Protein AF-A0A7C5S9P2-F1 (afdb_monomer_lite)

Structure (mmCIF, N/CA/C/O backbone):
data_AF-A0A7C5S9P2-F1
#
_entry.id   AF-A0A7C5S9P2-F1
#
loop_
_atom_site.group_PDB
_atom_site.id
_atom_site.type_symbol
_atom_site.label_atom_id
_atom_site.label_alt_id
_atom_site.label_comp_id
_atom_site.label_asym_id
_atom_site.label_entity_id
_atom_site.label_seq_id
_atom_site.pdbx_PDB_ins_code
_atom_site.Cartn_x
_atom_site.Cartn_y
_atom_site.Cartn_z
_atom_site.occupancy
_atom_site.B_iso_or_equiv
_atom_site.auth_seq_id
_atom_site.auth_comp_id
_atom_site.auth_asym_id
_atom_site.auth_atom_id
_atom_site.pdbx_PDB_model_num
ATOM 1 N N . MET A 1 1 ? -2.917 4.988 -31.293 1.00 49.34 1 MET A N 1
ATOM 2 C CA . MET A 1 1 ? -3.150 5.296 -29.865 1.00 49.34 1 MET A CA 1
ATOM 3 C C . MET A 1 1 ? -1.834 5.055 -29.136 1.00 49.34 1 MET A C 1
ATOM 5 O O . MET A 1 1 ? -1.446 3.907 -28.989 1.00 49.34 1 MET A O 1
ATOM 9 N N . VAL A 1 2 ? -1.073 6.107 -28.823 1.00 52.41 2 VAL A N 1
ATOM 10 C CA . VAL A 1 2 ? 0.253 5.965 -28.193 1.00 52.41 2 VAL A CA 1
ATOM 11 C C . VAL A 1 2 ? 0.048 5.823 -26.689 1.00 52.41 2 VAL A C 1
ATOM 13 O O . VAL A 1 2 ? -0.567 6.688 -26.068 1.00 52.41 2 VAL A O 1
ATOM 16 N N . HIS A 1 3 ? 0.516 4.721 -26.109 1.00 57.84 3 HIS A N 1
ATOM 17 C CA . HIS A 1 3 ? 0.533 4.546 -24.660 1.00 57.84 3 HIS A CA 1
ATOM 18 C C . HIS A 1 3 ? 1.627 5.467 -24.103 1.00 57.84 3 HIS A C 1
ATOM 20 O O . HIS A 1 3 ? 2.812 5.162 -24.210 1.00 57.84 3 HIS A O 1
ATOM 26 N N . LEU A 1 4 ? 1.248 6.647 -23.603 1.00 77.56 4 LEU A N 1
ATOM 27 C CA . LEU A 1 4 ? 2.201 7.562 -22.982 1.00 77.56 4 LEU A CA 1
ATOM 28 C C . LEU A 1 4 ? 2.577 6.999 -21.608 1.00 77.56 4 LEU A C 1
ATOM 30 O O . LEU A 1 4 ? 1.764 7.036 -20.681 1.00 77.56 4 LEU A O 1
ATOM 34 N N . GLU A 1 5 ? 3.796 6.479 -21.476 1.00 83.38 5 GLU A N 1
ATOM 35 C CA . GLU A 1 5 ? 4.324 6.057 -20.182 1.00 83.38 5 GLU A CA 1
ATOM 36 C C . GLU A 1 5 ? 4.563 7.298 -19.315 1.00 83.38 5 GLU A C 1
ATOM 38 O O . GLU A 1 5 ? 5.393 8.152 -19.622 1.00 83.38 5 GLU A O 1
ATOM 43 N N . ARG A 1 6 ? 3.772 7.433 -18.247 1.00 87.56 6 ARG A N 1
ATOM 44 C CA . ARG A 1 6 ? 3.820 8.592 -17.340 1.00 87.56 6 ARG A CA 1
ATOM 45 C C . ARG A 1 6 ? 4.616 8.308 -16.071 1.00 87.56 6 ARG A C 1
ATOM 47 O O . ARG A 1 6 ? 4.803 9.221 -15.265 1.00 87.56 6 ARG A O 1
ATOM 54 N N . ARG A 1 7 ? 5.016 7.057 -15.825 1.00 83.00 7 ARG A N 1
ATOM 55 C CA . ARG A 1 7 ? 5.729 6.681 -14.603 1.00 83.00 7 ARG A CA 1
ATOM 56 C C . ARG A 1 7 ? 7.226 6.849 -14.805 1.00 83.00 7 ARG A C 1
ATOM 58 O O . ARG A 1 7 ? 7.786 6.406 -15.797 1.00 83.00 7 ARG A O 1
ATOM 65 N N . LYS A 1 8 ? 7.867 7.466 -13.812 1.00 85.56 8 LYS A N 1
ATOM 66 C CA . LYS A 1 8 ? 9.327 7.584 -13.748 1.00 85.56 8 LYS A CA 1
ATOM 67 C C . LYS A 1 8 ? 9.998 6.234 -13.482 1.00 85.56 8 LYS A C 1
ATOM 69 O O . LYS A 1 8 ? 11.058 5.968 -14.031 1.00 85.56 8 LYS A O 1
ATOM 74 N N . ASP A 1 9 ? 9.378 5.410 -12.639 1.00 84.88 9 ASP A N 1
ATOM 75 C CA . ASP A 1 9 ? 9.919 4.120 -12.225 1.00 84.88 9 ASP A CA 1
ATOM 76 C C . ASP A 1 9 ? 9.045 2.973 -12.738 1.00 84.88 9 ASP A C 1
ATOM 78 O O . ASP A 1 9 ? 7.809 3.019 -12.648 1.00 84.88 9 ASP A O 1
ATOM 82 N N . ALA A 1 10 ? 9.707 1.918 -13.216 1.00 88.06 10 ALA A N 1
ATOM 83 C CA . ALA A 1 10 ? 9.072 0.631 -13.454 1.00 88.06 10 ALA A CA 1
ATOM 84 C C . ALA A 1 10 ? 8.526 0.056 -12.138 1.00 88.06 10 ALA A C 1
ATOM 86 O O . ALA A 1 10 ? 8.987 0.395 -11.044 1.00 88.06 10 ALA A O 1
ATOM 87 N N . ARG A 1 11 ? 7.513 -0.807 -12.245 1.00 89.25 11 ARG A N 1
ATOM 88 C CA . ARG A 1 11 ? 6.921 -1.478 -11.088 1.00 89.25 11 ARG A CA 1
ATOM 89 C C . ARG A 1 11 ? 7.045 -2.979 -11.226 1.00 89.25 11 ARG A C 1
ATOM 91 O O . ARG A 1 11 ? 6.656 -3.532 -12.250 1.00 89.25 11 ARG A O 1
ATOM 98 N N . GLU A 1 12 ? 7.4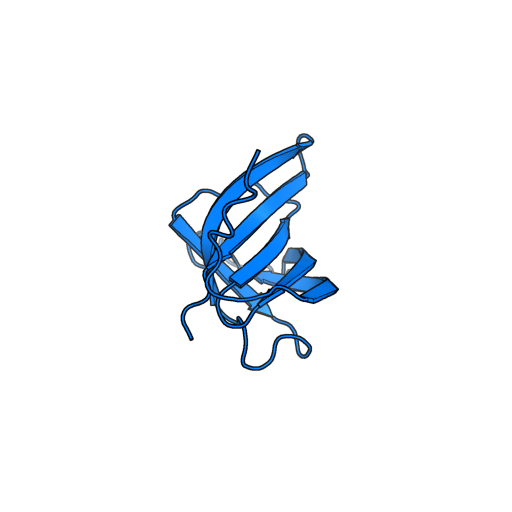94 -3.613 -10.160 1.00 90.56 12 GLU A N 1
ATOM 99 C CA . GLU A 1 12 ? 7.564 -5.061 -10.042 1.00 90.56 12 GLU A CA 1
ATOM 100 C C . GLU A 1 12 ? 6.315 -5.572 -9.332 1.00 90.56 12 GLU A C 1
ATOM 102 O O . GLU A 1 12 ? 5.821 -4.956 -8.380 1.00 90.56 12 GLU A O 1
ATOM 107 N N . ILE A 1 13 ? 5.775 -6.690 -9.811 1.00 93.31 13 ILE A N 1
ATOM 108 C CA . ILE A 1 13 ? 4.672 -7.369 -9.136 1.00 93.31 13 ILE A CA 1
ATOM 109 C C . ILE A 1 13 ? 5.239 -8.022 -7.880 1.00 93.31 13 ILE A C 1
ATOM 111 O O . ILE A 1 13 ? 6.110 -8.882 -7.950 1.00 93.31 13 ILE A O 1
ATOM 115 N N . LEU A 1 14 ? 4.707 -7.616 -6.735 1.00 90.62 14 LEU A N 1
ATOM 116 C CA . LEU A 1 14 ? 5.010 -8.209 -5.444 1.00 90.62 14 LEU A CA 1
ATOM 117 C C . LEU A 1 14 ? 3.690 -8.306 -4.700 1.00 90.62 14 LEU A C 1
ATOM 119 O O . LEU A 1 14 ? 3.132 -7.280 -4.305 1.00 90.62 14 LEU A O 1
ATOM 123 N N . VAL A 1 15 ? 3.190 -9.528 -4.542 1.00 94.25 15 VAL A N 1
ATOM 124 C CA . VAL A 1 15 ? 1.946 -9.808 -3.825 1.00 94.25 15 VAL A CA 1
ATOM 125 C C . VAL A 1 15 ? 2.292 -10.530 -2.539 1.00 94.25 15 VAL A C 1
ATOM 127 O O . VAL A 1 15 ? 2.698 -11.687 -2.554 1.00 94.25 15 VAL A O 1
ATOM 130 N N . THR A 1 16 ? 2.180 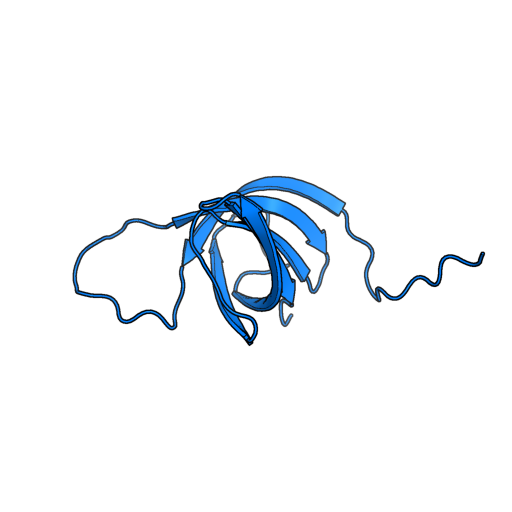-9.819 -1.426 1.00 93.75 16 THR A N 1
ATOM 131 C CA . THR A 1 16 ? 2.437 -10.349 -0.092 1.00 93.75 16 THR A CA 1
ATOM 132 C C . THR A 1 16 ? 1.615 -9.585 0.937 1.00 93.75 16 THR A C 1
ATOM 134 O O . THR A 1 16 ? 1.187 -8.452 0.694 1.00 93.75 16 THR A O 1
ATOM 137 N N . THR A 1 17 ? 1.387 -10.208 2.085 1.00 94.31 17 THR A N 1
ATOM 138 C CA . THR A 1 17 ? 0.733 -9.556 3.216 1.00 94.31 17 THR A CA 1
ATOM 139 C C . THR A 1 17 ? 1.750 -8.706 3.966 1.00 94.31 17 THR A C 1
ATOM 141 O O . THR A 1 17 ? 2.886 -9.127 4.194 1.00 94.31 17 THR A O 1
ATOM 144 N N . VAL A 1 18 ? 1.348 -7.499 4.345 1.00 92.81 18 VAL A N 1
ATOM 145 C CA . VAL A 1 18 ? 2.162 -6.570 5.131 1.00 92.81 18 VAL A CA 1
ATOM 146 C C . VAL A 1 18 ? 1.334 -5.967 6.249 1.00 92.81 18 VAL A C 1
ATOM 148 O O . VAL A 1 18 ? 0.126 -5.775 6.109 1.00 92.81 18 VAL A O 1
ATOM 151 N N . ASP A 1 19 ? 2.006 -5.629 7.337 1.00 93.12 19 ASP A N 1
ATOM 152 C CA . ASP A 1 19 ? 1.420 -4.855 8.417 1.00 93.12 19 ASP A CA 1
ATOM 153 C C . ASP A 1 19 ? 1.476 -3.361 8.080 1.00 93.12 19 ASP A C 1
ATOM 155 O O . ASP A 1 19 ? 2.427 -2.885 7.449 1.00 93.12 19 ASP A O 1
ATOM 159 N N . TYR A 1 20 ? 0.481 -2.593 8.517 1.00 92.44 20 TYR A N 1
ATOM 160 C CA . TYR A 1 20 ? 0.494 -1.141 8.392 1.00 92.44 20 TYR A CA 1
ATOM 161 C C . TYR A 1 20 ? -0.193 -0.415 9.552 1.00 92.44 20 TYR A C 1
ATOM 163 O O . TYR A 1 20 ? -1.118 -0.922 10.191 1.00 92.44 20 TYR A O 1
ATOM 171 N N . ASP A 1 21 ? 0.237 0.829 9.748 1.00 91.50 21 ASP A N 1
ATOM 172 C CA . ASP A 1 21 ? -0.341 1.789 10.681 1.00 91.50 21 ASP A CA 1
ATOM 173 C C . ASP A 1 21 ? -0.759 3.072 9.953 1.00 91.50 21 ASP A C 1
ATOM 175 O O . ASP A 1 21 ? -0.115 3.505 8.989 1.00 91.50 21 ASP A O 1
ATOM 179 N N . LEU A 1 22 ? -1.815 3.705 10.467 1.00 89.50 22 LEU A N 1
ATOM 180 C CA . LEU A 1 22 ? -2.277 5.038 10.086 1.00 89.50 22 LEU A CA 1
ATOM 181 C C . LEU A 1 22 ? -1.849 6.018 11.190 1.00 89.50 22 LEU A C 1
ATOM 183 O O . LEU A 1 22 ? -2.486 6.054 12.239 1.00 89.50 22 LEU A O 1
ATOM 187 N N . PRO A 1 23 ? -0.755 6.785 11.012 1.00 81.88 23 PRO A N 1
ATOM 188 C CA . PRO A 1 23 ? -0.208 7.636 12.071 1.00 81.88 23 PRO A CA 1
ATOM 189 C C . PRO A 1 23 ? -1.138 8.784 12.474 1.00 81.88 23 PRO A C 1
ATOM 191 O O . PRO A 1 23 ? -1.032 9.287 13.587 1.00 81.88 23 PRO A O 1
ATOM 194 N N . ASP A 1 24 ? -2.013 9.199 11.556 1.00 76.94 24 ASP A N 1
ATOM 195 C CA . ASP A 1 24 ? -2.899 10.353 11.721 1.00 76.94 24 ASP A CA 1
ATOM 196 C C . ASP A 1 24 ? -4.206 9.995 12.463 1.00 76.94 24 ASP A C 1
ATOM 198 O O . ASP A 1 24 ? -5.000 10.881 12.777 1.00 76.94 24 ASP A O 1
ATOM 202 N N . GLU A 1 25 ? -4.453 8.711 12.748 1.00 74.94 25 GLU A N 1
ATOM 203 C CA . GLU A 1 25 ? -5.593 8.286 13.564 1.00 74.94 25 GLU A CA 1
ATOM 204 C C . GLU A 1 25 ? -5.228 8.388 15.050 1.00 74.94 25 GLU A C 1
ATOM 206 O O . GLU A 1 25 ? -4.238 7.804 15.502 1.00 74.94 25 GLU A O 1
ATOM 211 N N . GLN A 1 26 ? -6.021 9.150 15.816 1.00 59.56 26 GLN A N 1
ATOM 212 C CA . GLN A 1 26 ? -5.868 9.239 17.267 1.00 59.56 26 GLN A CA 1
ATOM 213 C C . GLN A 1 26 ? -6.003 7.831 17.852 1.00 59.56 26 GLN A C 1
ATOM 215 O O . GLN A 1 26 ? -7.073 7.227 17.809 1.00 59.56 26 GLN A O 1
ATOM 220 N N . ARG A 1 27 ? -4.889 7.287 18.354 1.00 58.94 27 ARG A N 1
ATOM 221 C CA . ARG A 1 27 ? -4.873 6.008 19.060 1.00 58.94 27 ARG A CA 1
ATOM 222 C C . ARG A 1 27 ? -5.637 6.191 20.366 1.00 58.94 27 ARG A C 1
ATOM 224 O O . ARG A 1 27 ? -5.049 6.623 21.353 1.00 58.94 27 ARG A O 1
ATOM 231 N N . GLU A 1 28 ? -6.918 5.835 20.382 1.00 54.91 28 GLU A N 1
ATOM 232 C CA . GLU A 1 28 ? -7.537 5.405 21.631 1.00 54.91 28 GLU A CA 1
ATOM 233 C C . GLU A 1 28 ? -6.644 4.299 22.204 1.00 54.91 28 GLU A C 1
ATOM 235 O O . GLU A 1 28 ? -6.285 3.325 21.529 1.00 54.91 28 GLU A O 1
ATOM 240 N N . GLU A 1 29 ? -6.146 4.543 23.410 1.00 48.22 29 GLU A N 1
ATOM 241 C CA . GLU A 1 29 ? -5.164 3.704 24.070 1.00 48.22 29 GLU A CA 1
ATOM 242 C C . GLU A 1 29 ? -5.642 2.244 24.097 1.00 48.22 29 GLU A C 1
ATOM 244 O O . GLU A 1 29 ? -6.735 1.943 24.566 1.00 48.22 29 GLU A O 1
ATOM 249 N N . LYS A 1 30 ? -4.761 1.337 23.651 1.00 44.88 30 LYS A N 1
ATOM 250 C CA . LYS A 1 30 ? -4.900 -0.135 23.606 1.00 44.88 30 LYS A CA 1
ATOM 251 C C . LYS A 1 30 ? -5.598 -0.718 22.368 1.00 44.88 30 LYS A C 1
ATOM 253 O O . LYS A 1 30 ? -6.700 -1.252 22.442 1.00 44.88 30 LYS A O 1
ATOM 258 N N . LYS A 1 31 ? -4.812 -0.899 21.302 1.00 43.09 31 LYS 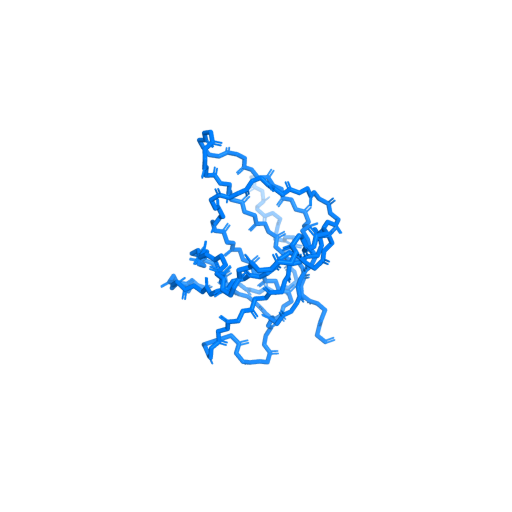A N 1
ATOM 259 C CA . LYS A 1 31 ? -4.548 -2.253 20.776 1.00 43.09 31 LYS A CA 1
ATOM 260 C C . LYS A 1 31 ? -3.329 -2.278 19.861 1.00 43.09 31 LYS A C 1
ATOM 262 O O . LYS A 1 31 ? -3.249 -1.584 18.857 1.00 43.09 31 LYS A O 1
ATOM 267 N N . THR A 1 32 ? -2.408 -3.160 20.210 1.00 48.47 32 THR A N 1
ATOM 268 C CA . THR A 1 32 ? -1.279 -3.692 19.439 1.00 48.47 32 THR A CA 1
ATOM 269 C C . THR A 1 32 ? -1.743 -4.501 18.212 1.00 48.47 32 THR A C 1
ATOM 271 O O . THR A 1 32 ? -1.173 -5.539 17.903 1.00 48.47 32 THR A O 1
ATOM 274 N N . SER A 1 33 ? -2.813 -4.090 17.528 1.00 56.12 33 SER A N 1
ATOM 275 C CA . SER A 1 33 ? -3.256 -4.732 16.290 1.00 56.12 33 SER A CA 1
ATOM 276 C C . SER A 1 33 ? -2.746 -3.910 15.117 1.00 56.12 33 SER A C 1
ATOM 278 O O . SER A 1 33 ? -3.363 -2.907 14.752 1.00 56.12 33 SER A O 1
ATOM 280 N N . SER A 1 34 ? -1.611 -4.315 14.550 1.00 70.12 34 SER A N 1
ATOM 281 C CA . SER A 1 34 ? -1.228 -3.864 13.218 1.00 70.12 34 SER A CA 1
ATOM 282 C C . SER A 1 34 ? -2.357 -4.198 12.241 1.00 70.12 34 SER A C 1
ATOM 284 O O . SER A 1 34 ? -2.985 -5.257 12.325 1.00 70.12 34 SER A O 1
ATOM 286 N N . ASN A 1 35 ? -2.680 -3.269 11.344 1.00 89.62 35 ASN A N 1
ATOM 287 C CA . ASN A 1 35 ? -3.660 -3.548 10.300 1.00 89.62 35 ASN A CA 1
ATOM 288 C C . ASN A 1 35 ? -2.979 -4.369 9.201 1.00 89.62 35 ASN A C 1
ATOM 290 O O . ASN A 1 35 ? -1.812 -4.136 8.896 1.00 89.62 35 ASN A O 1
ATOM 294 N N . LEU A 1 36 ? -3.706 -5.290 8.573 1.00 93.56 36 LEU A N 1
ATOM 295 C CA . LEU A 1 36 ? -3.180 -6.084 7.463 1.00 93.56 36 LEU A CA 1
ATOM 296 C C . LEU A 1 36 ? -3.518 -5.438 6.120 1.00 93.56 36 LEU A C 1
ATOM 298 O O . LEU A 1 36 ? -4.639 -4.983 5.895 1.00 93.56 36 LEU A O 1
ATOM 302 N N . ALA A 1 37 ? -2.553 -5.443 5.211 1.00 94.75 37 ALA A N 1
ATOM 303 C CA . ALA A 1 37 ? -2.697 -5.023 3.826 1.00 94.75 37 ALA A CA 1
ATOM 304 C C . ALA A 1 37 ? -2.083 -6.064 2.887 1.00 94.75 37 ALA A C 1
ATOM 306 O O . ALA A 1 37 ? -1.240 -6.862 3.292 1.00 94.75 37 ALA A O 1
ATOM 307 N N . ILE A 1 38 ? -2.477 -6.029 1.615 1.00 95.88 38 ILE A N 1
ATOM 308 C CA . ILE A 1 38 ? -1.916 -6.897 0.572 1.00 95.88 38 ILE A CA 1
ATOM 309 C C . ILE A 1 38 ? -1.226 -6.020 -0.467 1.00 95.88 38 ILE A C 1
ATOM 311 O O . ILE A 1 38 ? -1.855 -5.141 -1.053 1.00 95.88 38 ILE A O 1
ATOM 315 N N . THR A 1 39 ? 0.060 -6.240 -0.723 1.00 95.25 39 THR A N 1
ATOM 316 C CA . THR A 1 39 ? 0.778 -5.532 -1.789 1.00 95.25 39 THR A CA 1
ATOM 317 C C . THR A 1 39 ? 0.338 -6.028 -3.168 1.00 95.25 39 THR A C 1
ATOM 319 O O . THR A 1 39 ? -0.071 -7.171 -3.341 1.00 95.25 39 THR A O 1
ATOM 322 N N . VAL A 1 40 ? 0.412 -5.160 -4.176 1.00 94.94 40 VAL A N 1
ATOM 323 C CA . VAL A 1 40 ? 0.098 -5.493 -5.577 1.00 94.94 40 VAL A CA 1
ATOM 324 C C . VAL A 1 40 ? 1.334 -5.325 -6.453 1.00 94.94 40 VAL A C 1
ATOM 326 O O . VAL A 1 40 ? 1.669 -6.186 -7.261 1.00 94.94 40 VAL A O 1
ATOM 329 N N . ASN A 1 41 ? 1.996 -4.178 -6.320 1.00 93.12 41 ASN A N 1
ATOM 330 C CA . ASN A 1 41 ? 3.258 -3.889 -6.980 1.00 93.12 41 ASN A CA 1
ATOM 331 C C . ASN A 1 41 ? 4.055 -2.856 -6.192 1.00 93.12 41 ASN A C 1
ATOM 333 O O . ASN A 1 41 ? 3.490 -2.048 -5.448 1.00 93.12 41 ASN A O 1
ATOM 337 N N . VAL A 1 42 ? 5.366 -2.889 -6.387 1.00 92.12 42 VAL A N 1
ATOM 338 C CA . VAL A 1 42 ? 6.337 -2.024 -5.726 1.00 92.12 42 VAL A CA 1
ATOM 339 C C . VAL A 1 42 ? 7.256 -1.388 -6.763 1.00 92.12 42 VAL A C 1
ATOM 341 O O . VAL A 1 42 ? 7.471 -1.911 -7.852 1.00 92.12 42 VAL A O 1
ATOM 344 N N . SER A 1 43 ? 7.762 -0.213 -6.431 1.00 91.00 43 SER A N 1
ATOM 345 C CA . SER A 1 43 ? 8.820 0.498 -7.140 1.00 91.00 43 SER A CA 1
ATOM 346 C C . SER A 1 43 ? 9.663 1.242 -6.116 1.00 91.00 43 SER A C 1
ATOM 348 O O . SER A 1 43 ? 9.280 1.337 -4.948 1.00 91.00 43 SER A O 1
ATOM 350 N N . ARG A 1 44 ? 10.762 1.849 -6.564 1.00 87.62 44 ARG A N 1
ATOM 351 C CA . ARG A 1 44 ? 11.642 2.645 -5.702 1.00 87.62 44 ARG A CA 1
ATOM 352 C C . ARG A 1 44 ? 10.923 3.767 -4.939 1.00 87.62 44 ARG A C 1
ATOM 354 O O . ARG A 1 44 ? 11.303 4.062 -3.817 1.00 87.62 44 ARG A O 1
ATOM 361 N N . HIS A 1 45 ? 9.900 4.387 -5.533 1.00 91.12 45 HIS A N 1
ATOM 362 C CA . HIS A 1 45 ? 9.203 5.543 -4.945 1.00 91.12 45 HIS A CA 1
ATOM 363 C C . HIS A 1 45 ? 7.703 5.318 -4.747 1.00 91.12 45 HIS A C 1
ATOM 365 O O . HIS A 1 45 ? 6.939 6.270 -4.570 1.00 91.12 45 HIS A O 1
ATOM 371 N N . GLY A 1 46 ? 7.230 4.077 -4.816 1.00 93.06 46 GLY A N 1
ATOM 372 C CA . GLY A 1 46 ? 5.797 3.842 -4.748 1.00 93.06 46 GLY A CA 1
ATOM 373 C C . GLY A 1 46 ? 5.414 2.410 -4.463 1.00 93.06 46 GLY A C 1
ATOM 374 O O . GLY A 1 46 ? 6.076 1.470 -4.899 1.00 93.06 46 GLY A O 1
ATOM 375 N N . LEU A 1 47 ? 4.291 2.275 -3.770 1.00 94.56 47 LEU A N 1
ATOM 376 C CA . LEU A 1 47 ? 3.720 1.004 -3.357 1.00 94.56 47 LEU A CA 1
ATOM 377 C C . LEU A 1 47 ? 2.227 1.000 -3.679 1.00 94.56 47 LEU A C 1
ATOM 379 O O . LEU A 1 47 ? 1.530 1.982 -3.432 1.00 94.56 47 LEU A O 1
ATOM 383 N N . CYS A 1 48 ? 1.729 -0.088 -4.253 1.00 96.00 48 CYS A N 1
ATOM 384 C CA . CYS A 1 48 ? 0.300 -0.293 -4.454 1.00 96.00 48 CYS A CA 1
ATOM 385 C C . CYS A 1 48 ? -0.197 -1.367 -3.493 1.00 96.00 48 CYS A C 1
ATOM 387 O O . CYS A 1 48 ? 0.389 -2.449 -3.440 1.00 96.00 48 CYS A O 1
ATOM 389 N N . LEU A 1 49 ? -1.267 -1.063 -2.761 1.00 96.06 49 LEU A N 1
ATOM 390 C CA . LEU A 1 49 ? -1.825 -1.916 -1.717 1.00 96.06 49 LEU A CA 1
ATOM 391 C C . LEU A 1 49 ? -3.324 -2.129 -1.920 1.00 96.06 49 LEU A C 1
ATOM 393 O O . LEU A 1 49 ? -4.011 -1.264 -2.466 1.00 96.06 49 LEU A O 1
ATOM 397 N N . TYR A 1 50 ? -3.829 -3.243 -1.407 1.00 97.81 50 TYR A N 1
ATOM 398 C CA . TYR A 1 50 ? -5.205 -3.369 -0.960 1.00 97.81 50 TYR A CA 1
ATOM 399 C C . TYR A 1 50 ? -5.271 -3.161 0.552 1.00 97.81 50 TYR A C 1
ATOM 401 O O . TYR A 1 50 ? -4.489 -3.764 1.289 1.00 97.81 50 TYR A O 1
ATOM 409 N N . LEU A 1 51 ? -6.203 -2.318 0.989 1.00 96.44 51 LEU A N 1
ATOM 410 C CA . LEU A 1 51 ? -6.517 -2.058 2.391 1.00 96.44 51 LEU A CA 1
ATOM 411 C C . LEU A 1 51 ? -7.960 -2.470 2.679 1.00 96.44 51 LEU A C 1
ATOM 413 O O . LEU A 1 51 ? -8.829 -2.321 1.818 1.00 96.44 51 LEU A O 1
ATOM 417 N N . PHE A 1 52 ? -8.2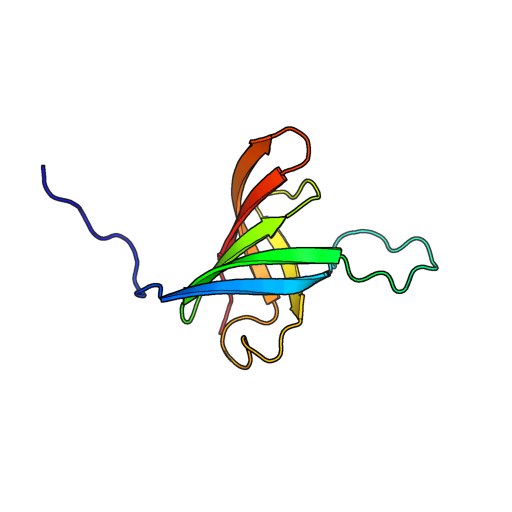06 -2.907 3.912 1.00 94.75 52 PHE A N 1
ATOM 418 C CA . PHE A 1 52 ? -9.539 -3.264 4.416 1.00 94.75 52 PHE A CA 1
ATOM 419 C C . PHE A 1 52 ? -10.180 -2.158 5.263 1.00 94.75 52 PHE A C 1
ATOM 421 O O . PHE A 1 52 ? -11.169 -2.375 5.955 1.00 94.75 52 PHE A O 1
ATOM 428 N N . LYS A 1 53 ? -9.579 -0.966 5.249 1.00 91.56 53 LYS A N 1
ATOM 429 C CA . LYS A 1 53 ? -10.085 0.224 5.928 1.00 91.56 53 LYS A CA 1
ATOM 430 C C . LYS A 1 53 ? -10.114 1.405 4.966 1.00 91.56 53 LYS A C 1
ATOM 432 O O . LYS A 1 53 ? -9.211 1.515 4.126 1.00 91.56 53 LYS A O 1
ATOM 437 N N . PRO A 1 54 ? -11.107 2.297 5.098 1.00 92.06 54 PRO A N 1
ATOM 438 C CA . PRO A 1 54 ? -11.145 3.523 4.322 1.00 92.06 54 PRO A CA 1
ATOM 439 C C . PRO A 1 54 ? -9.937 4.403 4.657 1.00 92.06 54 PRO A C 1
ATOM 441 O O . PRO A 1 54 ? -9.583 4.581 5.819 1.00 92.06 54 PRO A O 1
ATOM 444 N N . VAL A 1 55 ? -9.331 4.985 3.625 1.00 93.31 55 VAL A N 1
ATOM 445 C CA . VAL A 1 55 ? -8.252 5.978 3.739 1.00 93.31 55 VAL A CA 1
ATOM 446 C C . VAL A 1 55 ? -8.511 7.130 2.778 1.00 93.31 55 VAL A C 1
ATOM 448 O O . VAL A 1 55 ? -9.290 6.996 1.830 1.00 93.31 55 VAL A O 1
ATOM 451 N N . LYS A 1 56 ? -7.853 8.268 3.005 1.00 94.44 56 LYS A N 1
ATOM 452 C CA . LYS A 1 56 ? -8.012 9.479 2.187 1.00 94.44 56 LYS A CA 1
ATOM 453 C C . LYS A 1 56 ? -6.719 9.839 1.464 1.00 94.44 56 LYS A C 1
ATOM 455 O O . LYS A 1 56 ? -5.624 9.558 1.945 1.00 94.44 56 LYS A O 1
ATOM 460 N N . GLU A 1 57 ? -6.838 10.487 0.308 1.00 96.31 57 GLU A N 1
ATOM 461 C CA . GLU A 1 57 ? -5.683 11.090 -0.364 1.00 96.31 57 GLU A CA 1
ATOM 462 C C . GLU A 1 57 ? -4.990 12.111 0.546 1.00 96.31 57 GLU A C 1
ATOM 464 O O . GLU A 1 57 ? -5.636 12.818 1.316 1.00 96.31 57 GLU A O 1
ATOM 469 N N . GLY A 1 58 ? -3.658 12.149 0.496 1.00 95.50 58 GLY A N 1
ATOM 470 C CA . GLY A 1 58 ? -2.832 12.959 1.393 1.00 95.50 58 GLY A CA 1
ATOM 471 C C . GLY A 1 58 ? -2.536 12.317 2.754 1.00 95.50 58 GLY A C 1
ATOM 472 O O . GLY A 1 58 ? -1.567 12.718 3.395 1.00 95.50 58 GLY A O 1
ATOM 473 N N . GLN A 1 59 ? -3.283 11.287 3.168 1.00 93.75 59 GLN A N 1
ATOM 474 C CA . GLN A 1 59 ? -3.041 10.578 4.429 1.00 93.75 59 GLN A CA 1
ATOM 475 C C . GLN A 1 59 ? -1.708 9.822 4.397 1.00 93.75 59 GLN A C 1
ATOM 477 O O . GLN A 1 59 ? -1.292 9.303 3.351 1.00 93.75 59 GLN A O 1
ATOM 482 N N . ARG A 1 60 ? -1.025 9.743 5.543 1.00 93.69 60 ARG A N 1
ATOM 483 C CA . ARG A 1 60 ? 0.209 8.958 5.675 1.00 93.69 60 ARG A CA 1
ATOM 484 C C . ARG A 1 60 ? -0.103 7.523 6.086 1.00 93.69 60 ARG A C 1
ATOM 486 O O . ARG A 1 60 ? -0.961 7.276 6.924 1.00 93.69 60 ARG A O 1
ATOM 493 N N . ILE A 1 61 ? 0.641 6.579 5.521 1.00 92.94 61 ILE A N 1
ATOM 494 C CA . ILE A 1 61 ? 0.589 5.158 5.868 1.00 92.94 61 ILE A CA 1
ATOM 495 C C . ILE A 1 61 ? 2.006 4.688 6.163 1.00 92.94 61 ILE A C 1
ATOM 497 O O . ILE A 1 61 ? 2.911 4.885 5.348 1.00 92.94 61 ILE A O 1
ATOM 501 N N . LYS A 1 62 ? 2.203 4.059 7.320 1.00 91.94 62 LYS A N 1
ATOM 502 C CA . LYS A 1 62 ? 3.457 3.395 7.674 1.00 91.94 62 LYS A CA 1
ATOM 503 C C . LYS A 1 62 ? 3.308 1.905 7.403 1.00 91.94 62 LYS A C 1
ATOM 505 O O . LYS A 1 62 ? 2.383 1.297 7.920 1.00 91.94 62 LYS A O 1
ATOM 510 N N . VAL A 1 63 ? 4.192 1.337 6.591 1.00 91.31 63 VAL A N 1
ATOM 511 C CA . VAL A 1 63 ? 4.148 -0.067 6.169 1.00 91.31 63 VAL A CA 1
ATOM 512 C C . VAL A 1 63 ? 5.333 -0.804 6.778 1.00 91.31 63 VAL A C 1
ATOM 514 O O . VAL A 1 63 ? 6.471 -0.334 6.718 1.00 91.31 63 VAL A O 1
ATOM 517 N N . PHE A 1 64 ? 5.068 -1.971 7.348 1.00 89.50 64 PHE A N 1
ATOM 518 C CA . PHE A 1 64 ? 6.055 -2.818 7.994 1.00 89.50 64 PHE A CA 1
ATOM 519 C C . PHE A 1 64 ? 6.177 -4.123 7.213 1.00 89.50 64 PHE A C 1
ATOM 521 O O . PHE A 1 64 ? 5.269 -4.949 7.174 1.00 89.50 64 PHE A O 1
ATOM 528 N N . SER A 1 65 ? 7.318 -4.301 6.550 1.00 85.94 65 SER A N 1
ATOM 529 C CA . SER A 1 65 ? 7.643 -5.547 5.865 1.00 85.94 65 SER A CA 1
ATOM 530 C C . SER A 1 65 ? 9.144 -5.675 5.666 1.00 85.94 65 SER A C 1
ATOM 532 O O . SER A 1 65 ? 9.800 -4.758 5.169 1.00 85.94 65 SER A O 1
ATOM 534 N N . ASN A 1 66 ? 9.684 -6.849 5.991 1.00 83.88 66 ASN A N 1
ATOM 535 C CA . ASN A 1 66 ? 11.082 -7.171 5.710 1.00 83.88 66 ASN A CA 1
ATOM 536 C C . ASN A 1 66 ? 11.371 -7.272 4.203 1.00 83.88 66 ASN A C 1
ATOM 538 O O . ASN A 1 66 ? 12.513 -7.078 3.798 1.00 83.88 66 ASN A O 1
ATOM 542 N N . LEU A 1 67 ? 10.345 -7.527 3.385 1.00 83.00 67 LEU A N 1
ATOM 543 C CA . LEU A 1 67 ? 10.449 -7.632 1.926 1.00 83.00 67 LEU A CA 1
ATOM 544 C C . LEU A 1 67 ? 10.510 -6.259 1.239 1.00 83.00 67 LEU A C 1
ATOM 546 O O . LEU A 1 67 ? 10.916 -6.163 0.088 1.00 83.00 67 LEU A O 1
ATOM 550 N N . LEU A 1 68 ? 10.126 -5.191 1.947 1.00 77.44 68 LEU A N 1
ATOM 551 C CA . LEU A 1 68 ? 10.128 -3.813 1.444 1.00 77.44 68 LEU A CA 1
ATOM 552 C C . LEU A 1 68 ? 11.310 -2.985 1.978 1.00 77.44 68 LEU A C 1
ATOM 554 O O . LEU A 1 68 ? 11.316 -1.759 1.813 1.00 77.44 68 LEU A O 1
ATOM 558 N N . LYS A 1 69 ? 12.296 -3.624 2.635 1.00 66.81 69 LYS A N 1
ATOM 559 C CA . LYS A 1 69 ? 13.456 -2.950 3.245 1.00 66.81 69 LYS A CA 1
ATOM 560 C C . LYS A 1 69 ? 14.129 -2.012 2.237 1.00 66.81 69 LYS A C 1
ATOM 562 O O . LYS A 1 69 ? 14.613 -2.451 1.202 1.00 66.81 69 LYS A O 1
ATOM 567 N N . GLY A 1 70 ? 14.147 -0.717 2.561 1.00 66.00 70 GLY A N 1
ATOM 568 C CA . GLY A 1 70 ? 14.774 0.341 1.760 1.00 66.00 70 GLY A CA 1
ATOM 569 C C . GLY A 1 70 ? 13.890 0.994 0.689 1.00 66.00 70 GLY A C 1
ATOM 570 O O . GLY A 1 70 ? 14.246 2.067 0.218 1.00 66.00 70 GLY A O 1
ATOM 571 N N . ASN A 1 71 ? 12.734 0.416 0.341 1.00 68.31 71 ASN A N 1
ATOM 572 C CA . ASN A 1 71 ? 11.897 0.925 -0.756 1.00 68.31 71 ASN A CA 1
ATOM 573 C C . ASN A 1 71 ? 10.727 1.792 -0.276 1.00 68.31 71 ASN A C 1
ATOM 575 O O . ASN A 1 71 ? 10.423 2.820 -0.874 1.00 68.31 71 ASN A O 1
ATOM 579 N N . CYS A 1 72 ? 10.028 1.380 0.787 1.00 76.44 72 CYS A N 1
ATOM 580 C CA . CYS A 1 72 ? 8.863 2.123 1.264 1.00 76.44 72 CYS A CA 1
ATOM 581 C C . CYS A 1 72 ? 8.451 1.714 2.681 1.00 76.44 72 CYS A C 1
ATOM 583 O O . CYS A 1 72 ? 7.688 0.768 2.861 1.00 76.44 72 CYS A O 1
ATOM 585 N N . SER A 1 73 ? 8.938 2.434 3.692 1.00 85.12 73 SER A N 1
ATOM 586 C CA . SER A 1 73 ? 8.496 2.263 5.086 1.00 85.12 73 SER A CA 1
ATOM 587 C C . SER A 1 73 ? 7.361 3.216 5.460 1.00 85.12 73 SER A C 1
ATOM 589 O O . SER A 1 73 ? 6.543 2.916 6.322 1.00 85.12 73 SER A O 1
ATOM 591 N N . THR A 1 74 ? 7.300 4.392 4.835 1.00 89.88 74 THR A N 1
ATOM 592 C CA . THR A 1 74 ? 6.214 5.360 5.002 1.00 89.88 74 THR A CA 1
ATOM 593 C C . THR A 1 74 ? 5.878 5.975 3.655 1.00 89.88 74 THR A C 1
ATOM 595 O O . THR A 1 74 ? 6.766 6.442 2.943 1.00 89.88 74 THR A O 1
ATOM 598 N N . GLY A 1 75 ? 4.595 5.989 3.314 1.00 93.06 75 GLY A N 1
ATOM 599 C CA . GLY A 1 75 ? 4.099 6.559 2.072 1.00 93.06 75 GLY A CA 1
ATOM 600 C C . GLY A 1 75 ? 2.906 7.475 2.296 1.00 93.06 75 GLY A C 1
ATOM 601 O O . GLY A 1 75 ? 2.180 7.351 3.280 1.00 93.06 75 GLY A O 1
ATOM 602 N N . THR A 1 76 ? 2.702 8.400 1.367 1.00 95.81 76 THR A N 1
ATOM 603 C CA . THR A 1 76 ? 1.512 9.252 1.312 1.00 95.81 76 THR A CA 1
ATOM 604 C C . THR A 1 76 ? 0.552 8.702 0.270 1.00 95.81 76 THR A C 1
ATOM 606 O O . THR A 1 76 ? 0.964 8.404 -0.855 1.00 95.81 76 THR A O 1
ATOM 609 N N . VAL A 1 77 ? -0.728 8.598 0.618 1.00 96.75 77 VAL A N 1
ATOM 610 C CA . VAL A 1 77 ? -1.784 8.196 -0.313 1.00 96.75 77 VAL A CA 1
ATOM 611 C C . VAL A 1 77 ? -1.895 9.220 -1.442 1.00 96.75 77 VAL A C 1
ATOM 613 O O . VAL A 1 77 ? -2.129 10.403 -1.202 1.00 96.75 77 VAL A O 1
ATOM 616 N N . ARG A 1 78 ? -1.719 8.770 -2.687 1.00 96.94 78 ARG A N 1
ATOM 617 C CA . ARG A 1 78 ? -1.835 9.600 -3.899 1.00 96.94 78 ARG A CA 1
ATOM 618 C C . ARG A 1 78 ? -3.134 9.392 -4.655 1.00 96.94 78 ARG A C 1
ATOM 620 O O . ARG A 1 78 ? -3.511 10.272 -5.411 1.00 96.94 78 ARG A O 1
ATOM 627 N N . TRP A 1 79 ? -3.734 8.217 -4.517 1.00 97.50 79 TRP A N 1
ATOM 628 C CA . TRP A 1 79 ? -5.043 7.901 -5.070 1.00 97.50 79 TRP A CA 1
ATOM 629 C C . TRP A 1 79 ? -5.661 6.733 -4.310 1.00 97.50 79 TRP A C 1
ATOM 631 O O . TRP A 1 79 ? -4.946 5.847 -3.822 1.00 97.50 79 TRP A O 1
ATOM 641 N N . VAL A 1 80 ? -6.991 6.721 -4.257 1.00 97.75 80 VAL A N 1
ATOM 642 C CA . VAL A 1 80 ? -7.799 5.653 -3.659 1.00 97.75 80 VAL A CA 1
ATOM 643 C C . VAL A 1 80 ? -8.858 5.215 -4.663 1.00 97.75 80 VAL A C 1
ATOM 645 O O . VAL A 1 80 ? -9.550 6.037 -5.254 1.00 97.75 80 VAL A O 1
ATOM 648 N N . LYS A 1 81 ? -9.004 3.905 -4.852 1.00 97.81 81 LYS A N 1
ATOM 649 C CA . LYS A 1 81 ? -10.087 3.303 -5.629 1.00 97.81 81 LYS A CA 1
ATOM 650 C C . LYS A 1 81 ? -10.820 2.290 -4.759 1.00 97.81 81 LYS A C 1
ATOM 652 O O . LYS A 1 81 ? -10.250 1.257 -4.415 1.00 97.81 81 LYS A O 1
ATOM 657 N N . MET A 1 82 ? -12.082 2.562 -4.440 1.00 97.19 82 MET A N 1
ATOM 658 C CA . MET A 1 82 ? -12.959 1.579 -3.801 1.00 97.19 82 MET A CA 1
ATOM 659 C C . MET A 1 82 ? -13.239 0.434 -4.786 1.00 97.19 82 MET A C 1
ATOM 661 O O . MET A 1 82 ? -13.583 0.680 -5.943 1.00 97.19 82 MET A O 1
ATOM 665 N N . ILE A 1 83 ? -13.033 -0.805 -4.346 1.00 96.88 83 ILE A N 1
ATOM 666 C CA . ILE A 1 83 ? -13.319 -2.024 -5.116 1.00 96.88 83 ILE A CA 1
ATOM 667 C C . ILE A 1 83 ? -14.630 -2.647 -4.630 1.00 96.88 83 ILE A C 1
ATOM 669 O O . ILE A 1 83 ? -15.458 -3.046 -5.442 1.00 96.88 83 ILE A O 1
ATOM 673 N N . SER A 1 84 ? -14.819 -2.684 -3.312 1.00 95.50 84 SER A N 1
ATOM 674 C CA . SER A 1 84 ? -16.052 -3.068 -2.619 1.00 95.50 84 SER A CA 1
ATOM 675 C C . SER A 1 84 ? -16.160 -2.264 -1.308 1.00 95.50 84 SER A C 1
ATOM 677 O O . SER A 1 84 ? -15.205 -1.548 -0.985 1.00 95.50 84 SER A O 1
ATOM 679 N N . PRO A 1 85 ? -17.278 -2.344 -0.555 1.00 93.19 85 PRO A N 1
ATOM 680 C CA . PRO A 1 85 ? -17.479 -1.552 0.666 1.00 93.19 85 PRO A CA 1
ATOM 681 C C . PRO A 1 85 ? -16.326 -1.619 1.677 1.00 93.19 85 PRO A C 1
ATOM 683 O O . PRO A 1 85 ? -16.003 -0.602 2.279 1.00 93.19 85 PRO A O 1
ATOM 686 N N . ASP A 1 86 ? -15.652 -2.768 1.774 1.00 94.25 86 ASP A N 1
ATOM 687 C CA . ASP A 1 86 ? -14.565 -3.012 2.731 1.00 94.25 86 ASP A CA 1
ATOM 688 C C . ASP A 1 86 ? -13.207 -3.267 2.054 1.00 94.25 86 ASP A C 1
ATOM 690 O O . ASP A 1 86 ? -12.288 -3.793 2.678 1.00 94.25 86 ASP A O 1
ATOM 694 N N . LEU A 1 87 ? -13.059 -2.943 0.762 1.00 96.50 87 LEU A N 1
ATOM 695 C CA . LEU A 1 87 ? -11.822 -3.187 0.014 1.00 96.50 87 LEU A CA 1
ATOM 696 C C . LEU A 1 87 ? -11.428 -1.987 -0.842 1.00 96.50 87 LEU A C 1
ATOM 698 O O . LEU A 1 87 ? -12.113 -1.608 -1.796 1.00 96.50 87 LEU A O 1
ATOM 702 N N . TYR A 1 88 ? -10.245 -1.453 -0.563 1.00 97.81 88 TYR A N 1
ATOM 703 C CA . TYR A 1 88 ? -9.721 -0.253 -1.200 1.00 97.81 88 TYR A CA 1
ATOM 704 C C . TYR A 1 88 ? -8.389 -0.555 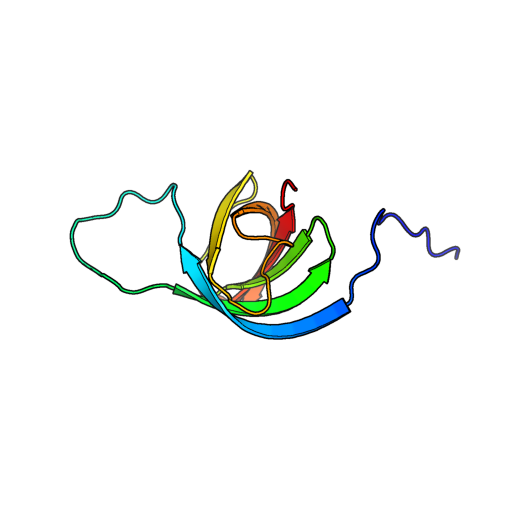-1.862 1.00 97.81 88 TYR A C 1
ATOM 706 O O . TYR A 1 88 ? -7.456 -1.017 -1.213 1.00 97.81 88 TYR A O 1
ATOM 714 N N . LYS A 1 89 ? -8.267 -0.252 -3.153 1.00 98.12 89 LYS A N 1
ATOM 715 C CA . LYS A 1 89 ? -6.982 -0.241 -3.847 1.00 98.12 89 LYS A CA 1
ATOM 716 C C . LYS A 1 89 ? -6.358 1.138 -3.712 1.00 98.12 89 LYS A C 1
ATOM 718 O O . LYS A 1 89 ? -6.980 2.136 -4.068 1.00 98.12 89 LYS A O 1
ATOM 723 N N . VAL A 1 90 ? -5.126 1.191 -3.235 1.00 97.88 90 VAL A N 1
ATOM 724 C CA . VAL A 1 90 ? -4.461 2.435 -2.855 1.00 97.88 90 VAL A CA 1
ATOM 725 C C . VAL A 1 90 ? -3.094 2.516 -3.516 1.00 97.88 90 VAL A C 1
ATOM 727 O O . VAL A 1 90 ? -2.365 1.523 -3.599 1.00 97.88 90 VAL A O 1
ATOM 730 N N . GLY A 1 91 ? -2.744 3.704 -4.003 1.00 96.94 91 GLY A N 1
ATOM 731 C CA . GLY A 1 91 ? -1.397 4.018 -4.466 1.00 96.94 91 GLY A CA 1
ATOM 732 C C . GLY A 1 91 ? -0.686 4.945 -3.498 1.00 96.94 91 GLY A C 1
ATOM 733 O O . GLY A 1 91 ? -1.141 6.063 -3.263 1.00 96.94 91 GLY A O 1
ATOM 734 N N . LEU A 1 92 ? 0.454 4.501 -2.983 1.00 95.62 92 LEU A N 1
ATOM 735 C CA . LEU A 1 92 ? 1.330 5.276 -2.118 1.00 95.62 92 LEU A CA 1
ATOM 736 C C . LEU A 1 92 ? 2.503 5.843 -2.911 1.00 95.62 92 LEU A C 1
ATOM 738 O O . LEU A 1 92 ? 3.082 5.156 -3.756 1.00 95.62 92 LEU A O 1
ATOM 742 N N . PHE A 1 93 ? 2.868 7.083 -2.600 1.00 94.81 93 PHE A N 1
ATOM 743 C CA . PHE A 1 93 ? 4.171 7.644 -2.934 1.00 94.81 93 PHE A CA 1
ATOM 744 C C . PHE A 1 93 ? 5.075 7.566 -1.710 1.00 94.81 93 PHE A C 1
ATOM 746 O O . PHE A 1 93 ? 4.723 8.076 -0.646 1.00 94.81 93 PHE A O 1
ATOM 753 N N . CYS A 1 94 ? 6.225 6.930 -1.873 1.00 90.44 94 CYS A N 1
ATOM 754 C CA . CYS A 1 94 ? 7.196 6.694 -0.820 1.00 90.44 94 CYS A CA 1
ATOM 755 C C . CYS A 1 94 ? 8.358 7.652 -1.048 1.00 90.44 94 CYS A C 1
ATOM 757 O O . CYS A 1 94 ? 8.988 7.629 -2.107 1.00 90.44 94 CYS A O 1
ATO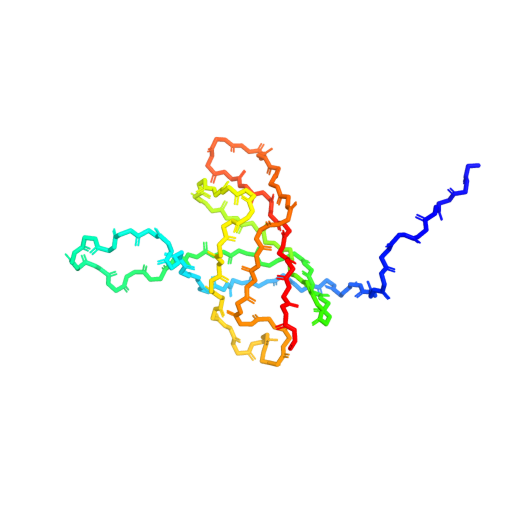M 759 N N . LYS A 1 95 ? 8.602 8.539 -0.084 1.00 74.44 95 LYS A N 1
ATOM 760 C CA . LYS A 1 95 ? 9.759 9.428 -0.153 1.00 74.44 95 LYS A CA 1
ATOM 761 C C . LYS A 1 95 ? 10.981 8.596 0.243 1.00 74.44 95 LYS A C 1
ATOM 763 O O . LYS A 1 95 ? 10.997 8.067 1.353 1.00 74.44 95 LYS A O 1
ATOM 768 N N . ALA A 1 96 ? 11.906 8.425 -0.700 1.00 58.44 96 ALA A N 1
ATOM 769 C CA . ALA A 1 96 ? 13.209 7.812 -0.455 1.00 58.44 96 ALA A CA 1
ATOM 770 C C . ALA A 1 96 ? 14.042 8.673 0.503 1.00 58.44 96 ALA A C 1
ATOM 772 O O . ALA A 1 96 ? 13.863 9.916 0.471 1.00 58.44 96 ALA A O 1
#

Foldseek 3Di:
DDPPDPDPWDKDADWDKWFKDFPPDPDPPDDPDTFIWTWGIFTQFKTKIKGQDDDDAQTKMAIDDPVCPNRARMWGWHDWDDPDPRIIITMTTGDD

Secondary structure (DSSP, 8-state):
-------SS--EE---EEEEE-TTS---S----PEEEEEEEEETTEEEEEESS---TT-EEEEE-GGGTTT-SEEEEEEEEEEETTEEEEEEEE--

pLDDT: mean 85.56, std 14.45, range [43.09, 98.12]

Sequence (96 aa):
MVHLERRKDAREILVTTVDYDLPDEQREEKKTSSNLAITVNVSRHGLCLYLFKPVKEGQRIKVFSNLLKGNCSTGTVRWVKMISPDLYKVGLFCKA

Radius of gyration: 13.74 Å; chains: 1; bounding box: 32×23×54 Å